Protein AF-A0A969PFR8-F1 (afdb_monomer_lite)

pLDDT: mean 83.63, std 12.03, range [44.62, 94.38]

Radius of gyration: 14.38 Å; chains: 1; bounding box: 32×27×38 Å

Secondary structure (DSSP, 8-state):
------HHHHHHHHHHTT--EEES-HHHHHHHHHH----S-EEEP------HHHHHHTT-

Foldseek 3Di:
DPDPQPPLSVQVVCLVVLHEAEDCPPPPVVVVCVVCVRGNYYHYDDDDPDDPVNVVVVVD

Sequence (60 aa):
MPLAASDEAQLLGATAQGRCIFTFNIRDFIALAQRYLQHAGIVLAAQSS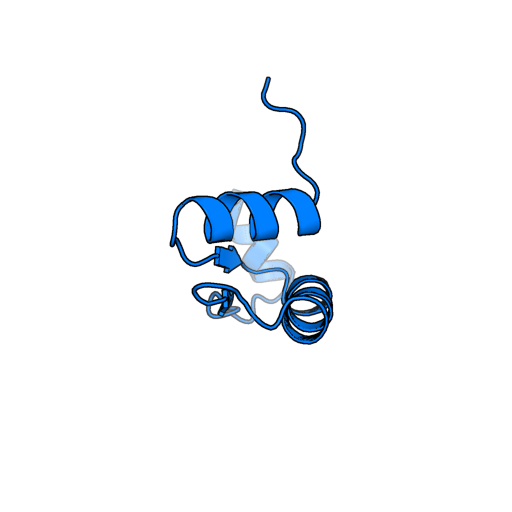WTLSKWISSCF

Structure (mmCIF, N/CA/C/O backbone):
data_AF-A0A969PFR8-F1
#
_entry.id   AF-A0A969PFR8-F1
#
loop_
_atom_site.group_PDB
_atom_site.id
_atom_site.type_symbol
_atom_site.label_atom_id
_atom_site.label_alt_id
_atom_site.label_comp_id
_atom_site.label_asym_id
_atom_site.label_entity_id
_atom_site.label_seq_id
_atom_site.pdbx_PDB_ins_code
_atom_site.Cartn_x
_atom_site.Cartn_y
_atom_site.Cartn_z
_atom_site.occupancy
_atom_site.B_iso_or_equiv
_atom_site.auth_seq_id
_atom_site.auth_comp_id
_atom_site.auth_asym_id
_atom_site.auth_atom_id
_atom_site.pdbx_PDB_model_num
ATOM 1 N N . MET A 1 1 ? -4.671 23.319 -7.313 1.00 44.62 1 MET A N 1
ATOM 2 C CA . MET A 1 1 ? -3.652 22.248 -7.296 1.00 44.62 1 MET A CA 1
ATOM 3 C C . MET A 1 1 ? -3.911 21.425 -6.048 1.00 44.62 1 MET A C 1
ATOM 5 O O . MET A 1 1 ? -3.915 22.045 -4.988 1.00 44.62 1 MET A O 1
ATOM 9 N N . PRO A 1 2 ? -4.231 20.120 -6.111 1.00 58.88 2 PRO A N 1
ATOM 10 C CA . PRO A 1 2 ? -4.326 19.358 -4.876 1.00 58.88 2 PRO A CA 1
ATOM 11 C C . PRO A 1 2 ? -2.927 19.331 -4.258 1.00 58.88 2 PRO A C 1
ATOM 13 O O . PRO A 1 2 ? -1.947 19.097 -4.968 1.00 58.88 2 PRO A O 1
ATOM 16 N N . LEU A 1 3 ? -2.832 19.649 -2.966 1.00 61.53 3 LEU A N 1
ATOM 17 C CA . LEU A 1 3 ? -1.615 19.433 -2.188 1.00 61.53 3 LEU A CA 1
ATOM 18 C C . LEU A 1 3 ? -1.181 17.986 -2.442 1.00 61.53 3 LEU A C 1
ATOM 20 O O . LEU A 1 3 ? -2.036 17.098 -2.401 1.00 61.53 3 LEU A O 1
ATOM 24 N N . ALA A 1 4 ? 0.098 17.744 -2.737 1.00 65.12 4 ALA A N 1
ATOM 25 C CA . ALA A 1 4 ? 0.607 16.380 -2.771 1.00 65.12 4 ALA A CA 1
ATOM 26 C C . ALA A 1 4 ? 0.280 15.745 -1.411 1.00 65.12 4 ALA A C 1
ATOM 28 O O . ALA A 1 4 ? 0.823 16.152 -0.384 1.00 65.12 4 ALA A O 1
ATOM 29 N N . ALA A 1 5 ? -0.706 14.849 -1.391 1.00 74.88 5 ALA A N 1
ATOM 30 C CA . ALA A 1 5 ? -1.101 14.166 -0.175 1.00 74.88 5 ALA A CA 1
ATOM 31 C C . ALA A 1 5 ? 0.052 13.241 0.211 1.00 74.88 5 ALA A C 1
ATOM 33 O O . ALA A 1 5 ? 0.552 12.510 -0.643 1.00 74.88 5 ALA A O 1
ATOM 34 N N . SER A 1 6 ? 0.479 13.292 1.473 1.00 89.88 6 SER A N 1
ATOM 35 C CA . SER A 1 6 ? 1.430 12.311 1.991 1.00 89.88 6 SER A CA 1
ATOM 36 C C . SER A 1 6 ? 0.847 10.904 1.867 1.00 89.88 6 SER A C 1
ATOM 38 O O . SER A 1 6 ? -0.373 10.732 1.903 1.00 89.88 6 SER A O 1
ATOM 40 N N . ASP A 1 7 ? 1.705 9.893 1.790 1.00 90.62 7 ASP A N 1
ATOM 41 C CA . ASP A 1 7 ? 1.293 8.487 1.701 1.00 90.62 7 ASP A CA 1
ATOM 42 C C . ASP A 1 7 ? 0.323 8.092 2.835 1.00 90.62 7 ASP A C 1
ATOM 44 O O . ASP A 1 7 ? -0.654 7.374 2.618 1.00 90.62 7 ASP A O 1
ATOM 48 N N . GLU A 1 8 ? 0.520 8.644 4.038 1.00 91.75 8 GLU A N 1
ATOM 49 C CA . GLU A 1 8 ? -0.385 8.471 5.183 1.00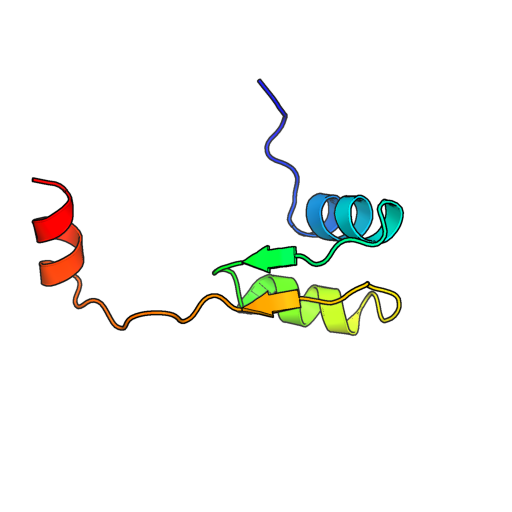 91.75 8 GLU A CA 1
ATOM 50 C C . GLU A 1 8 ? -1.758 9.118 4.937 1.00 91.75 8 GLU A C 1
ATOM 52 O O . GLU A 1 8 ? -2.790 8.485 5.159 1.00 91.75 8 GLU A O 1
ATOM 57 N N . ALA A 1 9 ? -1.796 10.350 4.417 1.00 92.50 9 ALA A N 1
ATOM 58 C CA . ALA A 1 9 ? -3.048 11.025 4.077 1.00 92.50 9 ALA A CA 1
ATOM 59 C C . ALA A 1 9 ? -3.794 10.311 2.939 1.00 92.50 9 ALA A C 1
ATOM 61 O O . ALA A 1 9 ? -5.024 10.234 2.959 1.00 92.50 9 ALA A O 1
ATOM 62 N N . GLN A 1 10 ? -3.066 9.748 1.971 1.00 91.38 10 GLN A N 1
ATOM 63 C CA . GLN A 1 10 ? -3.644 8.921 0.915 1.00 91.38 10 GLN A CA 1
ATOM 64 C C . GLN A 1 10 ? -4.268 7.649 1.493 1.00 91.38 10 GLN A C 1
ATOM 66 O O . GLN A 1 10 ? -5.428 7.362 1.192 1.00 91.38 10 GLN A O 1
ATOM 71 N N . LEU A 1 11 ? -3.544 6.922 2.354 1.00 93.06 11 LEU A N 1
ATOM 72 C CA . LEU A 1 11 ? -4.045 5.701 2.986 1.00 93.06 11 LEU A CA 1
ATOM 73 C C . LEU A 1 11 ? -5.293 5.978 3.831 1.00 93.06 11 LEU A C 1
ATOM 75 O O . LEU A 1 11 ? -6.308 5.309 3.655 1.00 93.06 11 LEU A O 1
ATOM 79 N N . LEU A 1 12 ? -5.248 6.985 4.706 1.00 92.81 12 LEU A N 1
ATOM 80 C CA . LEU A 1 12 ? -6.382 7.346 5.561 1.00 92.81 12 LEU A CA 1
ATOM 81 C C . LEU A 1 12 ? -7.583 7.824 4.741 1.00 92.81 12 LEU A C 1
ATOM 83 O O . LEU A 1 12 ? -8.715 7.434 5.024 1.00 92.81 12 LEU A O 1
ATOM 87 N N . GLY A 1 13 ? -7.345 8.622 3.697 1.00 92.94 13 GLY A N 1
ATOM 88 C CA . GLY A 1 13 ? -8.393 9.089 2.793 1.00 92.94 13 GLY A CA 1
ATOM 89 C C . GLY A 1 13 ? -9.066 7.950 2.023 1.00 92.94 13 GLY A C 1
ATOM 90 O O . GLY A 1 13 ? -10.290 7.934 1.900 1.00 92.94 13 GLY A O 1
ATOM 91 N N . ALA A 1 14 ? -8.290 6.974 1.542 1.00 93.12 14 ALA A N 1
ATOM 92 C CA . ALA A 1 14 ? -8.821 5.790 0.870 1.00 93.12 14 ALA A CA 1
ATOM 93 C C . ALA A 1 14 ? -9.597 4.890 1.842 1.00 93.12 14 ALA A C 1
ATOM 95 O O . ALA A 1 14 ? -10.724 4.496 1.539 1.00 93.12 14 ALA A O 1
ATOM 96 N N . THR A 1 15 ? -9.057 4.656 3.042 1.00 93.19 15 THR A N 1
ATOM 97 C CA . THR A 1 15 ? -9.728 3.905 4.111 1.00 93.19 15 THR A CA 1
ATOM 98 C C . THR A 1 15 ? -11.062 4.536 4.497 1.00 93.19 15 THR A C 1
ATOM 100 O O . THR A 1 15 ? -12.062 3.826 4.574 1.00 93.19 15 THR A O 1
ATOM 103 N N . ALA A 1 16 ? -11.118 5.860 4.672 1.00 93.31 16 ALA A N 1
ATOM 104 C CA . ALA A 1 16 ? -12.355 6.571 5.001 1.00 93.31 16 ALA A CA 1
ATOM 105 C C . ALA A 1 16 ? -13.444 6.406 3.925 1.00 93.31 16 ALA A C 1
ATOM 107 O O . ALA A 1 16 ? -14.632 6.480 4.224 1.00 93.31 16 ALA A O 1
ATOM 108 N N . GLN A 1 17 ? -13.045 6.157 2.676 1.00 94.31 17 GLN A N 1
ATOM 109 C CA . GLN A 1 17 ? -13.952 5.894 1.558 1.00 94.31 17 GLN A CA 1
ATOM 110 C C . GLN A 1 17 ? -14.220 4.395 1.338 1.00 94.31 17 GLN A C 1
ATOM 112 O O . GLN A 1 17 ? -14.930 4.043 0.399 1.00 94.31 17 GLN A O 1
ATOM 117 N N . GLY A 1 18 ? -13.631 3.503 2.144 1.00 93.75 18 GLY A N 1
ATOM 118 C CA . GLY A 1 18 ? -13.702 2.055 1.933 1.00 93.75 18 GLY A CA 1
ATOM 119 C C . GLY A 1 18 ? -13.006 1.591 0.647 1.00 93.75 18 GLY A C 1
ATOM 120 O O . GLY A 1 18 ? -13.403 0.587 0.060 1.00 93.75 18 GLY A O 1
ATOM 121 N N . ARG A 1 19 ? -12.003 2.338 0.168 1.00 94.38 19 ARG A N 1
ATOM 122 C CA . ARG A 1 19 ? -11.289 2.084 -1.094 1.00 94.38 19 ARG A CA 1
ATOM 123 C C . ARG A 1 19 ? -9.879 1.571 -0.834 1.00 94.38 19 ARG A C 1
ATOM 125 O O . ARG A 1 19 ? -9.236 1.944 0.144 1.00 94.38 19 ARG A O 1
ATOM 132 N N . CYS A 1 20 ? -9.384 0.750 -1.752 1.00 93.19 20 CYS A N 1
ATOM 133 C CA . CYS A 1 20 ? -8.017 0.240 -1.731 1.00 93.19 20 CYS A CA 1
ATOM 134 C C . CYS A 1 20 ? -7.033 1.266 -2.316 1.00 93.19 20 CYS A C 1
ATOM 136 O O . CYS A 1 20 ? -7.393 2.039 -3.207 1.00 93.19 20 CYS A O 1
ATOM 138 N N . ILE A 1 21 ? -5.773 1.220 -1.881 1.00 92.75 21 ILE A N 1
ATOM 139 C CA . ILE A 1 21 ? -4.670 1.949 -2.523 1.00 92.75 21 ILE A CA 1
ATOM 140 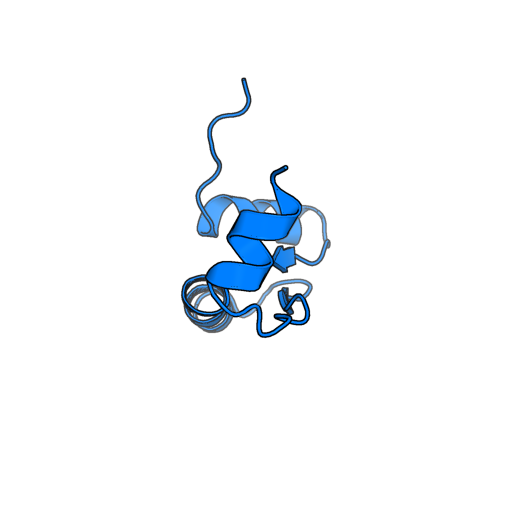C C . ILE A 1 21 ? -4.037 1.074 -3.606 1.00 92.75 21 ILE A C 1
ATOM 142 O O . ILE A 1 21 ? -3.749 -0.090 -3.354 1.00 92.75 21 ILE A O 1
ATOM 146 N N . PHE A 1 22 ? -3.764 1.640 -4.783 1.00 91.50 22 PHE A N 1
ATOM 147 C CA . PHE A 1 22 ? -2.917 1.028 -5.811 1.00 91.50 22 PHE A CA 1
ATOM 148 C C . PHE A 1 22 ? -1.634 1.848 -5.958 1.00 91.50 22 PHE A C 1
ATOM 150 O O . PHE A 1 22 ? -1.712 3.042 -6.245 1.00 91.50 22 PHE A O 1
ATOM 157 N N . THR A 1 23 ? -0.464 1.247 -5.724 1.00 89.38 23 THR A N 1
ATOM 158 C CA . THR A 1 23 ? 0.801 2.000 -5.634 1.00 89.38 23 THR A CA 1
ATOM 159 C C . THR A 1 23 ? 2.016 1.230 -6.152 1.00 89.38 23 THR A C 1
ATOM 161 O O . THR A 1 23 ? 2.072 0.003 -6.082 1.00 89.38 23 THR A O 1
ATOM 164 N N . PHE A 1 24 ? 3.015 1.976 -6.634 1.00 87.06 24 PHE A N 1
ATOM 165 C CA . PHE A 1 24 ? 4.374 1.485 -6.894 1.00 87.06 24 PHE A CA 1
ATOM 166 C C . PHE A 1 24 ? 5.309 1.691 -5.689 1.00 87.06 24 PHE A C 1
ATOM 168 O O . PHE A 1 24 ? 6.394 1.113 -5.652 1.00 87.06 24 PHE A O 1
ATOM 175 N N . ASN A 1 25 ? 4.912 2.506 -4.703 1.00 86.88 25 ASN A N 1
ATOM 176 C CA . ASN A 1 25 ? 5.711 2.775 -3.511 1.00 86.88 25 ASN A CA 1
ATOM 177 C C . ASN A 1 25 ? 5.518 1.668 -2.466 1.00 86.88 25 ASN A C 1
ATOM 179 O O . ASN A 1 25 ? 4.743 1.792 -1.521 1.00 86.88 25 ASN A O 1
ATOM 183 N N . ILE A 1 26 ? 6.217 0.554 -2.667 1.00 84.94 26 ILE A N 1
ATOM 184 C CA . ILE A 1 26 ? 6.101 -0.638 -1.819 1.00 84.94 26 ILE A CA 1
ATOM 185 C C . ILE A 1 26 ? 6.602 -0.355 -0.395 1.00 84.94 26 ILE A C 1
ATOM 187 O O . ILE A 1 26 ? 5.988 -0.787 0.577 1.00 84.94 26 ILE A O 1
ATOM 191 N N . ARG A 1 27 ? 7.726 0.359 -0.266 1.00 88.00 27 ARG A N 1
ATOM 192 C CA . ARG A 1 27 ? 8.435 0.519 1.010 1.00 88.00 27 ARG A CA 1
ATOM 193 C C . ARG A 1 27 ? 7.583 1.249 2.043 1.00 88.00 27 ARG A C 1
ATOM 195 O O . ARG A 1 27 ? 7.406 0.741 3.149 1.00 88.00 27 ARG A O 1
ATOM 202 N N . ASP A 1 28 ? 7.052 2.405 1.670 1.00 88.94 28 ASP A N 1
ATOM 203 C CA . ASP A 1 28 ? 6.389 3.290 2.626 1.00 88.94 28 ASP A CA 1
ATOM 204 C C . ASP A 1 28 ? 4.986 2.773 2.967 1.00 88.94 28 ASP A C 1
ATOM 206 O O . ASP A 1 28 ? 4.592 2.737 4.135 1.00 88.94 28 ASP A O 1
ATOM 210 N N . PHE A 1 29 ? 4.264 2.242 1.976 1.00 90.44 29 PHE A N 1
ATOM 211 C CA . PHE A 1 29 ? 2.932 1.688 2.203 1.00 90.44 29 PHE A CA 1
ATOM 212 C C . PHE A 1 29 ? 2.937 0.373 2.992 1.00 90.44 29 PHE A C 1
ATOM 214 O O . PHE A 1 29 ? 1.978 0.131 3.719 1.00 90.44 29 PHE A O 1
ATOM 221 N N . ILE A 1 30 ? 3.994 -0.449 2.940 1.00 89.50 30 ILE A N 1
ATOM 222 C CA . ILE A 1 30 ? 4.113 -1.616 3.838 1.00 89.50 30 ILE A CA 1
ATOM 223 C C . ILE A 1 30 ? 4.237 -1.169 5.300 1.00 89.50 30 ILE A C 1
ATOM 225 O O . ILE A 1 30 ? 3.565 -1.727 6.168 1.00 89.50 30 ILE A O 1
ATOM 229 N N . ALA A 1 31 ? 5.058 -0.154 5.583 1.00 92.62 31 ALA A N 1
ATOM 230 C CA . ALA A 1 31 ? 5.205 0.365 6.942 1.00 92.62 31 ALA A CA 1
ATOM 231 C C . ALA A 1 31 ? 3.885 0.967 7.458 1.00 92.62 31 ALA A C 1
ATOM 233 O O . ALA A 1 31 ? 3.487 0.738 8.602 1.00 92.62 31 ALA A O 1
ATOM 234 N N . LEU A 1 32 ? 3.161 1.683 6.594 1.00 93.19 32 LEU A N 1
ATOM 235 C CA . LEU A 1 32 ? 1.846 2.225 6.928 1.00 93.19 32 LEU A CA 1
ATOM 236 C C . LEU A 1 32 ? 0.785 1.131 7.116 1.00 93.19 32 LEU A C 1
ATOM 238 O O . LEU A 1 32 ? -0.029 1.249 8.028 1.00 93.19 32 LEU A O 1
ATOM 242 N N . ALA A 1 33 ? 0.816 0.053 6.328 1.00 91.19 33 ALA A N 1
ATOM 243 C CA . ALA A 1 33 ? -0.084 -1.095 6.478 1.00 91.19 33 ALA A CA 1
ATOM 244 C C . ALA A 1 33 ? 0.050 -1.758 7.855 1.00 91.19 33 ALA A C 1
ATOM 246 O O . ALA A 1 33 ? -0.938 -2.100 8.499 1.00 91.19 33 ALA A O 1
ATOM 247 N N . GLN A 1 34 ? 1.290 -1.895 8.335 1.00 92.25 34 GLN A N 1
ATOM 248 C CA . GLN A 1 34 ? 1.574 -2.441 9.663 1.00 92.25 34 GLN A CA 1
ATOM 249 C C . GLN A 1 34 ? 1.087 -1.517 10.785 1.00 92.25 34 GLN A C 1
ATOM 251 O O . GLN A 1 34 ? 0.659 -1.992 11.835 1.00 92.25 34 GLN A O 1
ATOM 256 N N . ARG A 1 35 ? 1.135 -0.198 10.565 1.00 94.12 35 ARG A N 1
ATOM 257 C CA . ARG A 1 35 ? 0.674 0.805 11.531 1.00 94.12 35 ARG A CA 1
ATOM 258 C C . ARG A 1 35 ? -0.852 0.935 11.572 1.00 94.12 35 ARG A C 1
ATOM 260 O O . ARG A 1 35 ? -1.414 1.122 12.648 1.00 94.12 35 ARG A O 1
ATOM 267 N N . TYR A 1 36 ? -1.516 0.831 10.424 1.00 91.69 36 TYR A N 1
ATOM 268 C CA . TYR A 1 36 ? -2.959 1.012 10.264 1.00 91.69 36 TYR A CA 1
ATOM 269 C C . TYR A 1 36 ? -3.628 -0.289 9.822 1.00 91.69 36 TYR A C 1
ATOM 271 O O . TYR A 1 36 ? -4.020 -0.435 8.670 1.00 91.69 36 TYR A O 1
ATOM 279 N N . LEU A 1 37 ? -3.821 -1.217 10.763 1.00 88.69 37 LEU A N 1
ATOM 280 C CA . LEU A 1 37 ? -4.420 -2.533 10.483 1.00 88.69 37 LEU A CA 1
ATOM 281 C C . LEU A 1 37 ? -5.847 -2.457 9.906 1.00 88.69 37 LEU A C 1
ATOM 283 O O . LEU A 1 37 ? -6.311 -3.399 9.267 1.00 88.69 37 LEU A O 1
ATOM 287 N N . GLN A 1 38 ? -6.551 -1.344 10.132 1.00 90.75 38 GLN A N 1
ATOM 288 C CA . GLN A 1 38 ? -7.856 -1.067 9.536 1.00 90.75 38 GLN A CA 1
ATOM 289 C C . GLN A 1 38 ? -7.688 -0.265 8.241 1.00 90.75 38 GLN A C 1
ATOM 291 O O . GLN A 1 38 ? -7.812 0.957 8.233 1.00 90.75 38 GLN A O 1
ATOM 296 N N . HIS A 1 39 ? -7.414 -0.959 7.139 1.00 91.75 39 HIS A N 1
ATOM 297 C CA . HIS A 1 39 ? -7.451 -0.397 5.789 1.00 91.75 39 HIS A CA 1
ATOM 298 C C . HIS A 1 39 ? -8.130 -1.374 4.822 1.00 91.75 39 HIS A C 1
ATOM 300 O O . HIS A 1 39 ? -8.032 -2.590 4.987 1.00 91.75 39 HIS A O 1
ATOM 306 N N . ALA A 1 40 ? -8.772 -0.867 3.767 1.00 89.31 40 ALA A N 1
ATOM 307 C CA . ALA A 1 40 ? -9.476 -1.719 2.797 1.00 89.31 40 ALA A CA 1
ATOM 308 C C . ALA A 1 40 ? -8.531 -2.558 1.908 1.00 89.31 40 ALA A C 1
ATOM 310 O O . ALA A 1 40 ? -8.968 -3.492 1.242 1.00 89.31 40 ALA A O 1
ATOM 311 N N . GLY A 1 41 ? -7.231 -2.248 1.920 1.00 91.00 41 GLY A N 1
ATOM 312 C CA . GLY A 1 41 ? -6.188 -3.019 1.250 1.00 91.00 41 GLY A CA 1
ATOM 313 C C . GLY A 1 41 ? -5.221 -2.140 0.467 1.00 91.00 41 GLY A C 1
ATOM 314 O O . GLY A 1 41 ? -5.560 -1.036 0.037 1.00 91.00 41 GLY A O 1
ATOM 315 N N . ILE A 1 42 ? -4.009 -2.653 0.266 1.00 93.25 42 ILE A N 1
ATOM 316 C CA . ILE A 1 42 ? -2.985 -2.039 -0.579 1.00 93.25 42 ILE A CA 1
ATOM 317 C C . ILE A 1 42 ? -2.623 -3.045 -1.668 1.00 93.25 42 ILE A C 1
ATOM 319 O O . ILE A 1 42 ? -2.191 -4.161 -1.386 1.00 93.25 42 ILE A O 1
ATOM 323 N N . VAL A 1 43 ? -2.822 -2.645 -2.917 1.00 91.75 43 VAL A N 1
ATOM 324 C CA . VAL A 1 43 ? -2.511 -3.417 -4.113 1.00 91.75 43 VAL A CA 1
ATOM 325 C C . VAL A 1 43 ? -1.216 -2.868 -4.695 1.00 91.75 43 VAL A C 1
ATOM 327 O O . VAL A 1 43 ? -1.134 -1.707 -5.099 1.00 91.75 43 VAL A O 1
ATOM 330 N N . LEU A 1 44 ? -0.188 -3.709 -4.726 1.00 88.88 44 LEU A N 1
ATOM 331 C CA . LEU A 1 44 ? 1.096 -3.337 -5.301 1.00 88.88 44 LEU A CA 1
ATOM 332 C C . LEU A 1 44 ? 1.025 -3.482 -6.816 1.00 88.88 44 LEU A C 1
ATOM 334 O O . LEU A 1 44 ? 0.674 -4.541 -7.341 1.00 88.88 44 LEU A O 1
ATOM 338 N N . ALA A 1 45 ? 1.362 -2.408 -7.516 1.00 8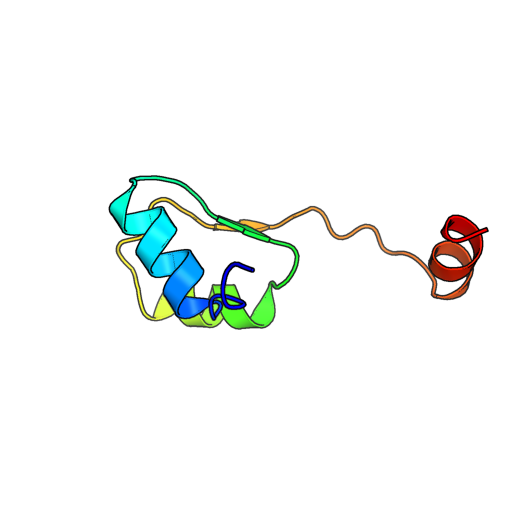5.44 45 ALA A N 1
ATOM 339 C CA . ALA A 1 45 ? 1.512 -2.457 -8.953 1.00 85.44 45 ALA A CA 1
ATOM 340 C C . ALA A 1 45 ? 2.653 -3.415 -9.308 1.00 85.44 45 ALA A C 1
ATOM 342 O O . ALA A 1 45 ? 3.722 -3.378 -8.693 1.00 85.44 45 ALA A O 1
ATOM 343 N N . ALA A 1 46 ? 2.430 -4.273 -10.306 1.00 77.19 46 ALA A N 1
ATOM 344 C CA . ALA A 1 46 ? 3.469 -5.154 -10.814 1.00 77.19 46 ALA A CA 1
ATOM 345 C C . ALA A 1 46 ? 4.637 -4.295 -11.313 1.00 77.19 46 ALA A C 1
ATOM 347 O O . ALA A 1 46 ? 4.541 -3.626 -12.347 1.00 77.19 46 ALA A O 1
ATOM 348 N N . GLN A 1 47 ? 5.736 -4.283 -10.556 1.00 67.75 47 GLN A N 1
ATOM 349 C CA . GLN A 1 47 ? 6.927 -3.567 -10.966 1.00 67.75 47 GLN A CA 1
ATOM 350 C C . GLN A 1 47 ? 7.536 -4.337 -12.130 1.00 67.75 47 GLN A C 1
ATOM 352 O O . GLN A 1 47 ? 8.161 -5.384 -11.971 1.00 67.75 47 GLN A O 1
ATOM 357 N N . SER A 1 48 ? 7.326 -3.819 -13.332 1.00 68.00 48 SER A N 1
ATOM 358 C CA . SER A 1 48 ? 8.099 -4.268 -14.474 1.00 68.00 48 SER A CA 1
ATOM 359 C C . SER A 1 48 ? 9.568 -3.937 -14.181 1.00 68.00 48 SER A C 1
ATOM 361 O O . SER A 1 48 ? 9.885 -2.811 -13.793 1.00 68.00 48 SER A O 1
ATOM 363 N N . SER A 1 49 ? 10.473 -4.904 -14.328 1.00 64.38 49 SER A N 1
ATOM 364 C CA . SER A 1 49 ? 11.908 -4.623 -14.272 1.00 64.38 49 SER A CA 1
ATOM 365 C C . SER A 1 49 ? 12.292 -3.925 -15.574 1.00 64.38 49 SER A C 1
ATOM 367 O O . SER A 1 49 ? 12.481 -4.555 -16.616 1.00 64.38 49 SER A O 1
ATOM 369 N N . TRP A 1 50 ? 12.313 -2.597 -15.543 1.00 64.75 50 TRP A N 1
ATOM 370 C CA . TRP A 1 50 ? 12.859 -1.806 -16.633 1.00 64.75 50 TRP A CA 1
ATOM 371 C C . TRP A 1 50 ? 14.337 -1.604 -16.334 1.00 64.75 50 TRP A C 1
ATOM 373 O O . TRP A 1 50 ? 14.705 -1.111 -15.268 1.00 64.75 50 TRP A O 1
ATOM 383 N N . THR A 1 51 ? 15.203 -1.980 -17.272 1.00 74.94 51 THR A N 1
ATOM 384 C CA . THR A 1 51 ? 16.565 -1.452 -17.250 1.00 74.94 51 THR A CA 1
ATOM 385 C C . THR A 1 51 ? 16.481 0.061 -17.450 1.00 74.94 51 THR A C 1
ATOM 387 O O . THR A 1 51 ? 15.587 0.539 -18.153 1.00 74.94 51 THR A O 1
ATOM 390 N N . LEU A 1 52 ? 17.406 0.823 -16.860 1.00 73.69 52 LEU A N 1
ATOM 391 C CA . LEU A 1 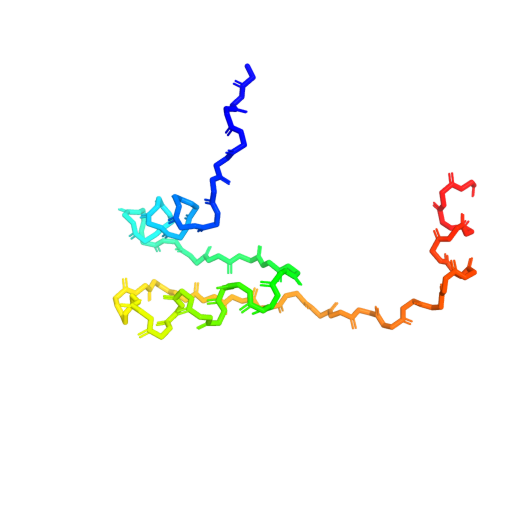52 ? 17.449 2.285 -17.009 1.00 73.69 52 LEU A CA 1
ATOM 392 C C . LEU A 1 52 ? 17.349 2.706 -18.487 1.00 73.69 52 LEU A C 1
ATOM 394 O O . LEU A 1 52 ? 16.613 3.627 -18.826 1.00 73.69 52 LEU A O 1
ATOM 398 N N . SER A 1 53 ? 18.010 1.959 -19.374 1.00 80.06 53 SER A N 1
ATOM 399 C CA . SER A 1 53 ? 17.943 2.150 -20.824 1.00 80.06 53 SER A CA 1
ATOM 400 C C . SER A 1 53 ? 16.528 2.000 -21.38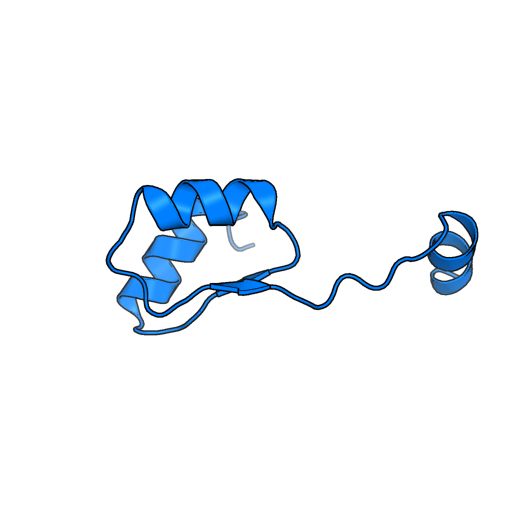6 1.00 80.06 53 SER A C 1
ATOM 402 O O . SER A 1 53 ? 16.097 2.865 -22.137 1.00 80.06 53 SER A O 1
ATOM 404 N N . LYS A 1 54 ? 15.774 0.957 -20.999 1.00 77.56 54 LYS A N 1
ATOM 405 C CA . LYS A 1 54 ? 14.377 0.792 -21.440 1.00 77.56 54 LYS A CA 1
ATOM 406 C C . LYS A 1 54 ? 13.500 1.955 -20.982 1.00 77.56 54 LYS A C 1
ATOM 408 O O . LYS A 1 54 ? 12.616 2.362 -21.723 1.00 77.56 54 LYS A O 1
ATOM 413 N N . TRP A 1 55 ? 13.742 2.475 -19.779 1.00 71.75 55 TRP A N 1
ATOM 414 C CA . TRP A 1 55 ? 12.952 3.569 -19.208 1.00 71.75 55 TRP A CA 1
ATOM 415 C C . TRP A 1 55 ? 13.212 4.897 -19.931 1.00 71.75 55 TRP A C 1
ATOM 417 O O . TRP A 1 55 ? 12.274 5.613 -20.265 1.00 71.75 55 TRP A O 1
ATOM 427 N N . ILE A 1 56 ? 14.477 5.184 -20.262 1.00 81.25 56 ILE A N 1
ATOM 428 C CA . ILE A 1 56 ? 14.845 6.352 -21.077 1.00 81.25 56 ILE A CA 1
ATOM 429 C C . ILE A 1 56 ? 14.248 6.235 -22.485 1.00 81.25 56 ILE A C 1
ATOM 431 O O . ILE A 1 56 ? 13.714 7.211 -23.002 1.00 81.25 56 ILE A O 1
ATOM 435 N N . SER A 1 57 ? 14.287 5.046 -23.093 1.00 78.38 57 SER A N 1
ATOM 436 C CA . SER A 1 57 ? 13.756 4.832 -24.443 1.00 78.38 57 SER A CA 1
ATOM 437 C C . SER A 1 57 ? 12.237 4.982 -24.558 1.00 78.38 57 SER A C 1
ATOM 439 O O . SER A 1 57 ? 11.772 5.239 -25.655 1.00 78.38 57 SER A O 1
ATOM 441 N N . SER A 1 58 ? 11.451 4.836 -23.485 1.00 69.69 58 SER A N 1
ATOM 442 C CA . SER A 1 58 ? 9.997 5.086 -23.543 1.00 69.69 58 SER A CA 1
ATOM 443 C C . SER A 1 58 ? 9.606 6.561 -23.448 1.00 69.69 58 SER A C 1
ATOM 445 O O . SER A 1 58 ? 8.434 6.886 -23.617 1.00 69.69 58 SER A O 1
ATOM 447 N N . CYS A 1 59 ? 10.556 7.444 -23.136 1.00 65.31 59 CYS A N 1
ATOM 448 C CA . CYS A 1 59 ? 10.316 8.883 -23.035 1.00 65.31 59 CYS A CA 1
ATOM 449 C C . CYS A 1 59 ? 10.494 9.629 -24.371 1.00 65.31 59 CYS A C 1
ATOM 451 O O . CYS A 1 59 ? 10.226 10.829 -24.405 1.00 65.31 59 CYS A O 1
ATOM 453 N N . PHE A 1 60 ? 10.945 8.951 -25.435 1.00 52.44 60 PHE A N 1
ATOM 454 C CA . PHE A 1 60 ? 11.206 9.520 -26.762 1.00 52.44 60 PHE A CA 1
ATOM 455 C C . PHE A 1 60 ? 10.487 8.741 -27.862 1.00 52.44 60 PHE A C 1
ATOM 457 O O . PHE A 1 60 ? 10.482 7.492 -27.787 1.00 52.44 60 PHE A O 1
#